Protein AF-A0A7C4NDE6-F1 (afdb_monomer)

Foldseek 3Di:
DVVVLVVLVVVLVVLLVVLLVLLVVLLVLLVVLLPDPPRFDDVVNVVSLVVNLVSLVVSLVSLVVNVVVCVVVVHDDLVVLNVLSVVLSVLSPCLVVCPPPGGSVSSVSSSCNSVVSNVSSVVSVVSVVVVVPPPPD

Mean predicted aligned error: 4.55 Å

Nearest PDB structures (foldseek):
  8jh6-assembly1_B  TM=6.532E-01  e=3.006E-01  synthetic construct
  7t37-assembly1_D  TM=3.078E-01  e=1.786E+00  Rattus norvegicus

Secondary structure (DSSP, 8-state):
-HHHHHHHHHHHHHHHHHHHHHHHHHHHHHHHHHHSTT----HHHHHHHHHHHHHHHHHHHHHHHHHHHHHHTTPPP-HHHHHHHHHHHHHHGGGGGGTTS-HHHHHHHHHHHHHHHHHHHHHHHHHHHHHH-TT--

Radius of gyration: 17.05 Å; Cα contacts (8 Å, |Δi|>4): 133; chains: 1; bounding box: 40×20×54 Å

Structure (mmCIF, N/CA/C/O backbone):
data_AF-A0A7C4NDE6-F1
#
_entry.id   AF-A0A7C4NDE6-F1
#
loop_
_atom_site.group_PDB
_atom_site.id
_atom_site.type_symbol
_atom_site.label_atom_id
_atom_site.label_alt_id
_atom_site.label_comp_id
_atom_site.label_asym_id
_atom_site.label_entity_id
_atom_site.label_seq_id
_atom_site.pdbx_PDB_ins_code
_atom_site.Cartn_x
_atom_site.Cartn_y
_atom_site.Cartn_z
_atom_site.occupancy
_atom_site.B_iso_or_equiv
_atom_site.auth_seq_id
_atom_site.auth_comp_id
_atom_site.auth_asym_id
_atom_site.auth_atom_id
_atom_site.pdbx_PDB_model_num
ATOM 1 N N . MET A 1 1 ? -23.369 -2.961 18.146 1.00 81.06 1 MET A N 1
ATOM 2 C CA . MET A 1 1 ? -22.180 -2.122 17.854 1.00 81.06 1 MET A CA 1
ATOM 3 C C . MET A 1 1 ? -20.878 -2.919 17.936 1.00 81.06 1 MET A C 1
ATOM 5 O O . MET A 1 1 ? -20.098 -2.850 16.999 1.00 81.06 1 MET A O 1
ATOM 9 N N . ALA A 1 2 ? -20.658 -3.719 18.989 1.00 85.31 2 ALA A N 1
ATOM 10 C CA . ALA A 1 2 ? -19.449 -4.544 19.128 1.00 85.31 2 ALA A CA 1
ATOM 11 C C . ALA A 1 2 ? -19.208 -5.509 17.946 1.00 85.31 2 ALA A C 1
ATOM 13 O O . ALA A 1 2 ? -18.108 -5.558 17.410 1.00 85.31 2 ALA A O 1
ATOM 14 N N . GLU A 1 3 ? -20.244 -6.207 17.471 1.00 91.56 3 GLU A N 1
ATOM 15 C CA . GLU A 1 3 ? -20.127 -7.120 16.318 1.00 91.56 3 GLU A CA 1
ATOM 16 C C . GLU A 1 3 ? -19.685 -6.413 15.026 1.00 91.56 3 GLU A C 1
ATOM 18 O O . GLU A 1 3 ? -18.866 -6.939 14.271 1.00 91.56 3 GLU A O 1
ATOM 23 N N . VAL A 1 4 ? -20.177 -5.190 14.797 1.00 91.25 4 VAL A N 1
ATOM 24 C CA . VAL A 1 4 ? -19.802 -4.368 13.636 1.00 91.25 4 VAL A CA 1
ATOM 25 C C . VAL A 1 4 ? -18.327 -3.976 13.717 1.00 91.25 4 VAL A C 1
ATOM 27 O O . VAL A 1 4 ? -17.602 -4.134 12.738 1.00 91.25 4 VAL A O 1
ATOM 30 N N . LEU A 1 5 ? -17.856 -3.529 14.886 1.00 90.81 5 LEU A N 1
ATOM 31 C CA . LEU A 1 5 ? -16.445 -3.191 15.104 1.00 90.81 5 LEU A CA 1
ATOM 32 C C . LEU A 1 5 ? -15.526 -4.409 14.955 1.00 90.81 5 LEU A C 1
ATOM 34 O O . LEU A 1 5 ? -14.462 -4.296 14.346 1.00 90.81 5 LEU A O 1
ATOM 38 N N . ASN A 1 6 ? -15.949 -5.580 15.436 1.00 93.12 6 ASN A N 1
ATOM 39 C CA . ASN A 1 6 ? -15.201 -6.828 15.274 1.00 93.12 6 ASN A CA 1
ATOM 40 C C . ASN A 1 6 ? -15.088 -7.221 13.797 1.00 93.12 6 ASN A C 1
ATOM 42 O O . ASN A 1 6 ? -14.002 -7.556 13.325 1.00 93.12 6 ASN A O 1
ATOM 46 N N . THR A 1 7 ? -16.191 -7.113 13.052 1.00 94.38 7 THR A N 1
ATOM 47 C CA . THR A 1 7 ? -16.218 -7.384 11.609 1.00 94.38 7 THR A CA 1
ATOM 48 C C . THR A 1 7 ? -15.307 -6.417 10.852 1.00 94.38 7 THR A C 1
ATOM 50 O O . THR A 1 7 ? -14.479 -6.851 10.053 1.00 94.38 7 THR A O 1
ATOM 53 N N . LEU A 1 8 ? -15.386 -5.115 11.145 1.00 94.31 8 LEU A N 1
ATOM 54 C CA . LEU A 1 8 ? -14.515 -4.102 10.543 1.00 94.31 8 LEU A CA 1
ATOM 55 C C . LEU A 1 8 ? -13.038 -4.341 10.870 1.00 94.31 8 LEU A C 1
ATOM 57 O O . LEU A 1 8 ? -12.195 -4.237 9.983 1.00 94.31 8 LEU A O 1
ATOM 61 N N . THR A 1 9 ? -12.721 -4.713 12.111 1.00 93.00 9 THR A N 1
ATOM 62 C CA . THR A 1 9 ? -11.348 -5.019 12.543 1.00 93.00 9 THR A CA 1
ATOM 63 C C . THR A 1 9 ? -10.805 -6.238 11.806 1.00 93.00 9 THR A C 1
ATOM 65 O O . THR A 1 9 ? -9.679 -6.214 11.307 1.00 93.00 9 THR A O 1
ATOM 68 N N . PHE A 1 10 ? -11.617 -7.290 11.675 1.00 94.31 10 PHE A N 1
ATOM 69 C CA . PHE A 1 10 ? -11.262 -8.479 10.909 1.00 94.31 10 PHE A CA 1
ATOM 70 C C . PHE A 1 10 ? -10.999 -8.142 9.436 1.00 94.31 10 PHE A C 1
ATOM 72 O O . PHE A 1 10 ? -9.946 -8.498 8.906 1.00 94.31 10 PHE A O 1
ATOM 79 N N . MET A 1 11 ? -11.901 -7.394 8.790 1.00 95.62 11 MET A N 1
ATOM 80 C CA . MET A 1 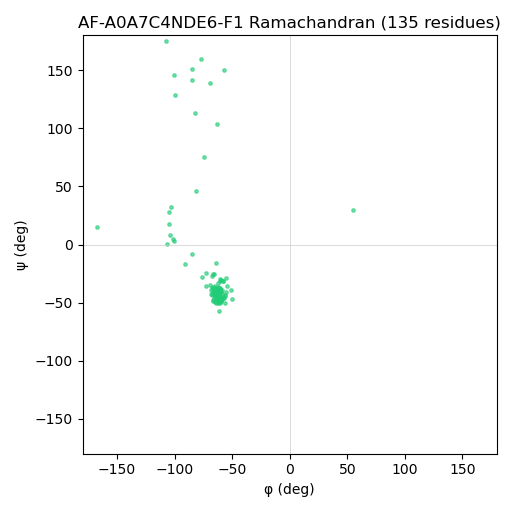11 ? -11.730 -6.971 7.397 1.00 95.62 11 MET A CA 1
ATOM 81 C C . MET A 1 11 ? -10.486 -6.096 7.216 1.00 95.62 11 MET A C 1
ATOM 83 O O . MET A 1 11 ? -9.700 -6.340 6.304 1.00 95.62 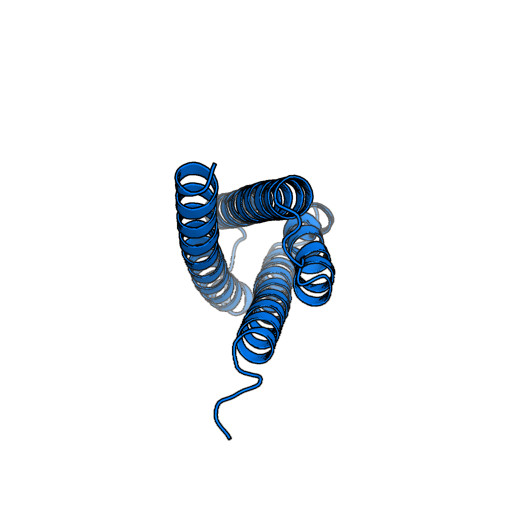11 MET A O 1
ATOM 87 N N . HIS A 1 12 ? -10.257 -5.125 8.101 1.00 94.88 12 HIS A N 1
ATOM 88 C CA . HIS A 1 12 ? -9.072 -4.269 8.069 1.00 94.88 12 HIS A CA 1
ATOM 89 C C . HIS A 1 12 ? -7.772 -5.072 8.242 1.00 94.88 12 HIS A C 1
ATOM 91 O O . HIS A 1 12 ? -6.767 -4.786 7.592 1.00 94.88 12 HIS A O 1
ATOM 97 N N . SER A 1 13 ? -7.779 -6.109 9.084 1.00 94.19 13 SER A N 1
ATOM 98 C CA . SER A 1 13 ? -6.640 -7.021 9.238 1.00 94.19 13 SER A CA 1
ATOM 99 C C . SER A 1 13 ? -6.410 -7.865 7.981 1.00 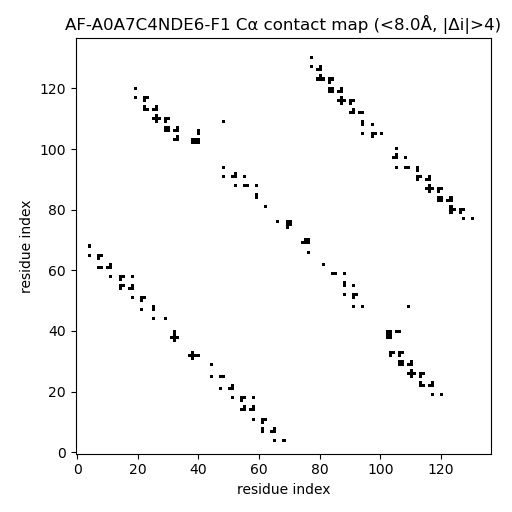94.19 13 SER A C 1
ATOM 101 O O . SER A 1 13 ? -5.275 -7.998 7.525 1.00 94.19 13 SER A O 1
ATOM 103 N N . LEU A 1 14 ? -7.475 -8.394 7.371 1.00 95.88 14 LEU A N 1
ATOM 104 C CA . LEU A 1 14 ? -7.388 -9.187 6.143 1.00 95.88 14 LEU A CA 1
ATOM 105 C C . LEU A 1 14 ? -6.854 -8.358 4.965 1.00 95.88 14 LEU A C 1
ATOM 107 O O . LEU A 1 14 ? -5.920 -8.782 4.283 1.00 95.88 14 LEU A O 1
ATOM 111 N N . ILE A 1 15 ? -7.400 -7.158 4.753 1.00 96.94 15 ILE A N 1
ATOM 112 C CA . ILE A 1 15 ? -6.978 -6.245 3.679 1.00 96.94 15 ILE A CA 1
ATOM 113 C C . ILE A 1 15 ? -5.509 -5.832 3.868 1.00 96.94 15 ILE A C 1
ATOM 115 O O . ILE A 1 15 ? -4.777 -5.714 2.881 1.00 96.94 15 ILE A O 1
ATOM 119 N N . ARG A 1 16 ? -5.025 -5.714 5.114 1.00 95.69 16 ARG A N 1
ATOM 120 C CA . ARG A 1 16 ? -3.610 -5.442 5.407 1.00 95.69 16 ARG A CA 1
ATOM 121 C C . ARG A 1 16 ? -2.718 -6.546 4.861 1.00 95.69 16 ARG A C 1
ATOM 123 O O . ARG A 1 16 ? -1.739 -6.250 4.183 1.00 95.69 16 ARG A O 1
ATOM 130 N N . TRP A 1 17 ? -3.057 -7.805 5.133 1.00 95.94 17 TRP A N 1
ATOM 131 C CA . TRP A 1 17 ? -2.284 -8.946 4.642 1.00 95.94 17 TRP A CA 1
ATOM 132 C C . TRP A 1 17 ? -2.294 -9.020 3.117 1.00 95.94 17 TRP A C 1
ATOM 134 O O . TRP A 1 17 ? 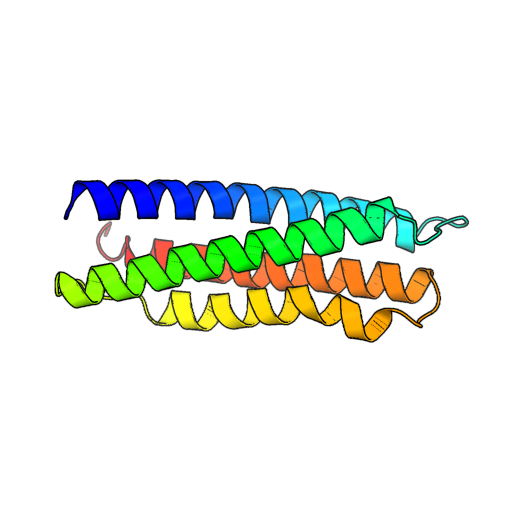-1.236 -9.191 2.519 1.00 95.94 17 TRP A O 1
ATOM 144 N N . ILE A 1 18 ? -3.443 -8.770 2.482 1.00 97.38 18 ILE A N 1
ATOM 145 C CA . ILE A 1 18 ? -3.538 -8.678 1.017 1.00 97.38 18 ILE A CA 1
ATOM 146 C C . ILE A 1 18 ? -2.640 -7.551 0.482 1.00 97.38 18 ILE A C 1
ATOM 148 O O . ILE A 1 18 ? -1.897 -7.759 -0.478 1.00 97.38 18 ILE A O 1
ATOM 152 N N . SER A 1 19 ? -2.659 -6.376 1.118 1.00 97.12 19 SER A N 1
ATOM 153 C CA . SER A 1 19 ? -1.820 -5.228 0.747 1.00 97.12 19 SER A CA 1
ATOM 154 C C . SER A 1 19 ? -0.329 -5.558 0.847 1.00 97.12 19 SER A C 1
ATOM 156 O O . SER A 1 19 ? 0.424 -5.277 -0.085 1.00 97.12 19 SER A O 1
ATOM 158 N N . LEU A 1 20 ? 0.098 -6.196 1.945 1.00 96.25 20 LEU A N 1
ATOM 159 C CA . LEU A 1 20 ? 1.484 -6.629 2.154 1.00 96.25 20 LEU A CA 1
ATOM 160 C C . LEU A 1 20 ? 1.914 -7.649 1.093 1.00 96.25 20 LEU A C 1
ATOM 162 O O . LEU A 1 20 ? 2.989 -7.512 0.510 1.00 96.25 20 LEU A O 1
ATOM 166 N N . SER A 1 21 ? 1.065 -8.636 0.793 1.00 97.44 21 SER A N 1
ATOM 167 C CA . SER A 1 21 ? 1.338 -9.633 -0.245 1.00 97.44 21 SER A CA 1
ATOM 168 C C . SER A 1 21 ? 1.451 -9.000 -1.631 1.00 97.44 21 SER A C 1
ATOM 170 O O . SER A 1 21 ? 2.403 -9.292 -2.354 1.00 97.44 21 SER A O 1
ATOM 172 N N . LEU A 1 22 ? 0.533 -8.100 -2.002 1.00 97.75 22 LEU A N 1
ATOM 173 C CA . LEU A 1 22 ? 0.590 -7.384 -3.280 1.00 97.75 22 LEU A CA 1
ATOM 174 C C . LEU A 1 22 ? 1.847 -6.527 -3.396 1.00 97.75 22 LEU A C 1
ATOM 176 O O . LEU A 1 22 ? 2.486 -6.536 -4.448 1.00 97.75 22 LEU A O 1
ATOM 180 N N . ALA A 1 23 ? 2.227 -5.825 -2.329 1.00 97.62 23 ALA A N 1
ATOM 181 C CA . ALA A 1 23 ? 3.442 -5.028 -2.325 1.00 97.62 23 ALA A CA 1
ATOM 182 C C . ALA A 1 23 ? 4.693 -5.899 -2.476 1.00 97.62 23 ALA A C 1
ATOM 184 O O . ALA A 1 23 ? 5.584 -5.551 -3.245 1.00 97.62 23 ALA A O 1
ATOM 185 N N . LEU A 1 24 ? 4.746 -7.057 -1.809 1.00 98.00 24 LEU A N 1
ATOM 186 C CA . LEU A 1 24 ? 5.863 -7.994 -1.920 1.00 98.00 24 LEU A CA 1
ATOM 187 C C . LEU A 1 24 ? 5.976 -8.583 -3.334 1.00 98.00 24 LEU A C 1
ATOM 189 O O . LEU A 1 24 ? 7.050 -8.541 -3.935 1.00 98.00 24 LEU A O 1
ATOM 193 N N . VAL A 1 25 ? 4.869 -9.081 -3.896 1.00 98.12 25 VAL A N 1
ATOM 194 C CA . VAL A 1 25 ? 4.825 -9.614 -5.271 1.00 98.12 25 VAL A CA 1
ATOM 195 C C . VAL A 1 25 ? 5.177 -8.527 -6.285 1.00 98.12 25 VAL A C 1
ATOM 197 O O . VAL A 1 25 ? 5.979 -8.750 -7.195 1.00 98.12 25 VAL A O 1
ATOM 200 N N . GLY A 1 26 ? 4.609 -7.335 -6.118 1.00 97.75 26 GLY A N 1
ATOM 201 C CA . GLY A 1 26 ? 4.875 -6.181 -6.960 1.00 97.75 26 GLY A CA 1
ATOM 202 C C . GLY A 1 26 ? 6.337 -5.743 -6.905 1.00 97.75 26 GLY A C 1
ATOM 203 O O . GLY A 1 26 ? 6.938 -5.507 -7.955 1.00 97.75 26 GLY A O 1
ATOM 204 N N . ALA A 1 27 ? 6.931 -5.681 -5.711 1.00 97.94 27 ALA A N 1
ATOM 205 C CA . ALA A 1 27 ? 8.338 -5.348 -5.512 1.00 97.94 27 ALA A CA 1
ATOM 206 C C . ALA A 1 27 ? 9.250 -6.385 -6.173 1.00 97.94 27 ALA A C 1
ATOM 208 O O . ALA A 1 27 ? 10.101 -6.011 -6.976 1.00 97.94 27 ALA A O 1
ATOM 209 N N . ALA A 1 28 ? 9.034 -7.678 -5.915 1.00 97.62 28 ALA A N 1
ATOM 210 C CA . ALA A 1 28 ? 9.820 -8.753 -6.518 1.00 97.62 28 ALA A CA 1
ATOM 211 C C . ALA A 1 28 ? 9.766 -8.697 -8.052 1.00 97.62 28 ALA A C 1
ATOM 213 O O . ALA A 1 28 ? 10.798 -8.732 -8.723 1.00 97.62 28 ALA A O 1
ATOM 214 N N . ARG A 1 29 ? 8.569 -8.517 -8.618 1.00 96.00 29 ARG A N 1
ATOM 215 C CA . ARG A 1 29 ? 8.386 -8.370 -10.063 1.00 96.00 29 ARG A CA 1
ATOM 216 C C . ARG A 1 29 ? 9.098 -7.136 -10.618 1.00 96.00 29 ARG A C 1
ATOM 218 O O . ARG A 1 29 ? 9.789 -7.241 -11.631 1.00 96.00 29 ARG A O 1
ATOM 225 N N . SER A 1 30 ? 8.930 -5.984 -9.970 1.00 96.00 30 SER A N 1
ATOM 226 C CA . SER A 1 30 ? 9.521 -4.717 -10.420 1.00 96.00 30 SER A CA 1
ATOM 227 C C . SER A 1 30 ? 11.045 -4.771 -10.349 1.00 96.00 30 SER A C 1
ATOM 229 O O . SER A 1 30 ? 11.723 -4.285 -11.249 1.00 96.00 30 SER A O 1
ATOM 231 N N . PHE A 1 31 ? 11.587 -5.429 -9.321 1.00 96.50 31 PHE A N 1
ATOM 232 C CA . PHE A 1 31 ? 13.011 -5.706 -9.175 1.00 96.50 31 PHE A CA 1
ATOM 233 C C . PHE A 1 31 ? 13.525 -6.571 -10.331 1.00 96.50 31 PHE A C 1
ATOM 235 O O . PHE A 1 31 ? 14.382 -6.125 -11.091 1.00 96.50 31 PHE A O 1
ATOM 242 N N . VAL A 1 32 ? 12.947 -7.757 -10.546 1.00 95.56 32 VAL A N 1
ATOM 243 C CA . VAL A 1 32 ? 13.358 -8.650 -11.645 1.00 95.56 32 VAL A CA 1
ATOM 244 C C . VAL A 1 32 ? 13.265 -7.937 -12.998 1.00 95.56 32 VAL A C 1
ATOM 246 O O . VAL A 1 32 ? 14.196 -8.003 -13.801 1.00 95.56 32 VAL A O 1
ATOM 249 N N . SER A 1 33 ? 12.188 -7.187 -13.245 1.00 93.88 33 SER A N 1
ATOM 250 C CA . SER A 1 33 ? 12.035 -6.454 -14.500 1.00 93.88 33 SER A CA 1
ATOM 251 C C . SER A 1 33 ? 13.031 -5.301 -14.644 1.00 93.88 33 SER A C 1
ATOM 253 O O . SER A 1 33 ? 13.518 -5.098 -15.752 1.00 93.88 33 SER A O 1
ATOM 255 N N . ALA A 1 34 ? 13.346 -4.546 -13.587 1.00 93.25 34 ALA A N 1
ATOM 256 C CA . ALA A 1 34 ? 14.247 -3.388 -13.652 1.00 93.25 34 ALA A CA 1
ATOM 257 C C . ALA A 1 34 ? 15.707 -3.761 -13.956 1.00 93.25 34 ALA A C 1
ATOM 259 O O . ALA A 1 34 ? 16.450 -2.940 -14.510 1.00 93.25 34 ALA A O 1
ATOM 260 N N . PHE A 1 35 ? 16.109 -4.976 -13.576 1.00 92.88 35 PHE A N 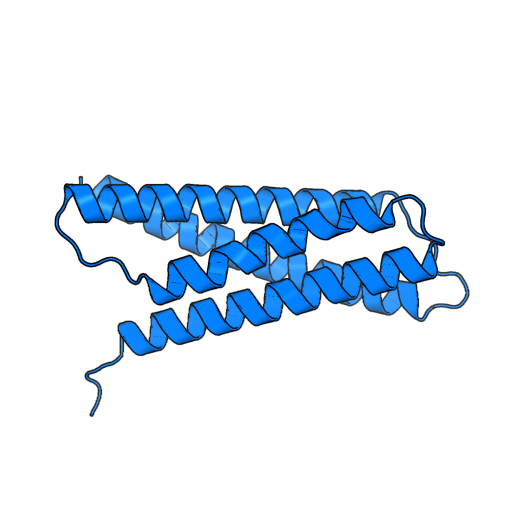1
ATOM 261 C CA . PHE A 1 35 ? 17.473 -5.485 -13.722 1.00 92.88 35 PHE A CA 1
ATOM 262 C C . PHE A 1 35 ? 17.625 -6.530 -14.837 1.00 92.88 35 PHE A C 1
ATOM 264 O O . PHE A 1 35 ? 18.734 -6.995 -15.085 1.00 92.88 35 PHE A O 1
ATOM 271 N N . SER A 1 36 ? 16.550 -6.864 -15.556 1.00 93.06 36 SER A N 1
ATOM 272 C CA . SER A 1 36 ? 16.636 -7.703 -16.757 1.00 93.06 36 SER A CA 1
ATOM 273 C C . SER A 1 36 ? 16.960 -6.876 -18.007 1.00 93.06 36 SER A C 1
ATOM 275 O O . SER A 1 36 ? 16.447 -5.771 -18.190 1.00 93.06 36 SER A O 1
ATOM 277 N N . VAL A 1 37 ? 17.787 -7.429 -18.902 1.00 84.50 37 VAL A N 1
ATOM 278 C CA . VAL A 1 37 ? 18.209 -6.775 -20.161 1.00 84.50 37 VAL A CA 1
ATOM 279 C C . VAL A 1 37 ? 17.015 -6.470 -21.077 1.00 84.50 37 VAL A C 1
ATOM 281 O O . VAL A 1 37 ? 17.011 -5.468 -21.786 1.00 84.50 37 VAL A O 1
ATOM 284 N N . SER A 1 38 ? 15.971 -7.299 -21.027 1.00 83.62 38 SER A N 1
ATOM 285 C CA . SER A 1 38 ? 14.751 -7.179 -21.834 1.00 83.62 38 SER A CA 1
ATOM 286 C C . SER A 1 38 ? 13.542 -6.656 -21.048 1.00 83.62 38 SER A C 1
ATOM 288 O O . SER A 1 38 ? 12.403 -6.864 -21.469 1.00 83.62 38 SER A O 1
ATOM 290 N N . GLY A 1 39 ? 13.756 -6.042 -19.882 1.00 79.31 39 GLY A N 1
ATOM 291 C CA . GLY A 1 39 ? 12.688 -5.616 -18.983 1.00 79.31 39 GLY A CA 1
ATOM 292 C C . GLY A 1 39 ? 11.778 -4.561 -19.604 1.00 79.31 39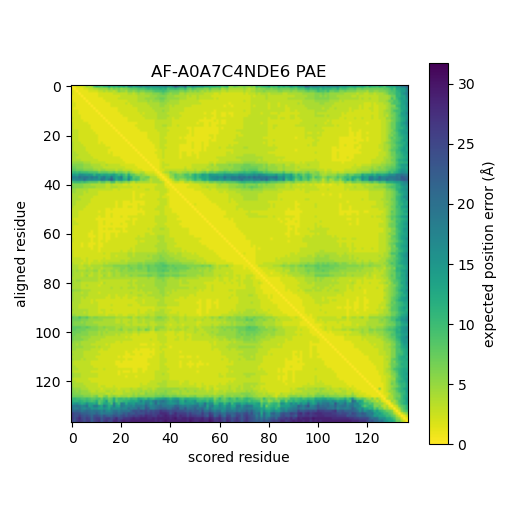 GLY A C 1
ATOM 293 O O . GLY A 1 39 ? 12.138 -3.387 -19.665 1.00 79.31 39 GLY A O 1
ATOM 294 N N . ARG A 1 40 ? 10.582 -4.968 -20.038 1.00 91.75 40 ARG A N 1
ATOM 295 C CA . ARG A 1 40 ? 9.543 -4.063 -20.553 1.00 91.75 40 ARG A CA 1
ATOM 296 C C . ARG A 1 40 ? 8.496 -3.807 -19.487 1.00 91.75 40 ARG A C 1
ATOM 298 O O . ARG A 1 40 ? 8.156 -4.696 -18.709 1.00 91.75 40 ARG A O 1
ATOM 305 N N . TYR A 1 41 ? 7.951 -2.600 -19.480 1.00 92.19 41 TYR A N 1
ATOM 306 C CA . TYR A 1 41 ? 6.828 -2.277 -18.615 1.00 92.19 41 TYR A CA 1
ATOM 307 C C . TYR A 1 41 ? 5.530 -2.756 -19.271 1.00 92.19 41 TYR A C 1
ATOM 309 O O . TYR A 1 41 ? 5.123 -2.262 -20.322 1.00 92.19 41 TYR A O 1
ATOM 317 N N . THR A 1 42 ? 4.879 -3.747 -18.673 1.00 95.25 42 THR A N 1
ATOM 318 C CA . THR A 1 42 ? 3.758 -4.471 -19.283 1.00 95.25 42 THR A CA 1
ATOM 319 C C . THR A 1 42 ? 2.411 -4.115 -18.649 1.00 95.25 42 THR A C 1
ATOM 321 O O . THR A 1 42 ? 2.324 -3.416 -17.639 1.00 95.25 42 THR A O 1
ATOM 324 N N . ARG A 1 43 ? 1.322 -4.649 -19.219 1.00 94.94 43 ARG A N 1
ATOM 325 C CA . ARG A 1 43 ? -0.029 -4.527 -18.643 1.00 94.94 43 ARG A CA 1
ATOM 326 C C . ARG A 1 43 ? -0.145 -5.156 -17.253 1.00 94.94 43 ARG A C 1
ATOM 328 O O . ARG A 1 43 ? -0.933 -4.671 -16.450 1.00 94.94 43 ARG A O 1
ATOM 335 N N . LEU A 1 44 ? 0.643 -6.192 -16.960 1.00 95.44 44 LEU A N 1
ATOM 336 C CA . LEU A 1 44 ? 0.656 -6.817 -15.638 1.00 95.44 44 LEU A CA 1
ATOM 337 C C . LEU A 1 44 ? 1.218 -5.861 -14.575 1.00 95.44 44 LEU A C 1
ATOM 339 O O . LEU A 1 44 ? 0.689 -5.806 -13.471 1.00 95.44 44 LEU A O 1
ATOM 343 N N . ASP A 1 45 ? 2.222 -5.050 -14.921 1.00 95.62 45 ASP A N 1
ATOM 344 C CA . ASP A 1 45 ? 2.800 -4.041 -14.019 1.00 95.62 45 ASP A CA 1
ATOM 345 C C . ASP A 1 45 ? 1.793 -2.926 -13.701 1.00 95.62 45 ASP A C 1
ATOM 347 O O . ASP A 1 45 ? 1.650 -2.523 -12.544 1.00 95.62 45 ASP A O 1
ATOM 351 N N . VAL A 1 46 ? 1.027 -2.496 -14.714 1.00 95.69 46 VAL A N 1
ATOM 352 C CA . VAL A 1 46 ? -0.104 -1.565 -14.544 1.00 95.69 46 VAL A CA 1
ATOM 353 C C . VAL A 1 46 ? -1.175 -2.175 -13.643 1.00 95.69 46 VAL A C 1
ATOM 355 O O . VAL A 1 46 ? -1.630 -1.527 -12.703 1.00 95.69 46 VAL A O 1
ATOM 358 N N . GLY A 1 47 ? -1.574 -3.419 -13.923 1.00 96.88 47 GLY A N 1
ATOM 359 C CA . GLY A 1 47 ? -2.609 -4.126 -13.174 1.00 96.88 47 GLY A CA 1
ATOM 360 C C . GLY A 1 47 ? -2.249 -4.275 -11.699 1.00 96.88 47 GLY A C 1
ATOM 361 O O . GLY A 1 47 ? -3.049 -3.911 -10.844 1.00 96.88 47 GLY A O 1
ATOM 362 N N . LEU A 1 48 ? -1.025 -4.722 -11.402 1.00 96.94 48 LEU A N 1
ATOM 363 C CA . LEU A 1 48 ? -0.530 -4.851 -10.030 1.00 96.94 48 LEU A CA 1
ATOM 364 C C . LEU A 1 48 ? -0.462 -3.502 -9.314 1.00 96.94 48 LEU A C 1
ATOM 366 O O . LEU A 1 48 ? -0.899 -3.407 -8.172 1.00 96.94 48 LEU A O 1
ATOM 370 N N . GLY A 1 49 ? 0.023 -2.452 -9.985 1.00 96.81 49 GLY A N 1
ATOM 371 C CA . GLY A 1 49 ? 0.090 -1.114 -9.394 1.00 96.81 49 GLY A CA 1
ATOM 372 C C . GLY A 1 49 ? -1.293 -0.555 -9.049 1.00 96.81 49 GLY A C 1
ATOM 373 O O . GLY A 1 49 ? -1.491 -0.027 -7.958 1.00 96.81 49 GLY A O 1
ATOM 374 N N . ASN A 1 50 ? -2.265 -0.718 -9.951 1.00 96.88 50 ASN A N 1
ATOM 375 C CA . ASN A 1 50 ? -3.641 -0.274 -9.726 1.00 96.88 50 ASN A CA 1
ATOM 376 C C . ASN A 1 50 ? -4.338 -1.098 -8.637 1.00 96.88 50 ASN A C 1
ATOM 378 O O . ASN A 1 50 ? -5.018 -0.525 -7.790 1.00 96.88 50 ASN A O 1
ATOM 382 N N . ALA A 1 51 ? -4.156 -2.423 -8.646 1.00 97.62 51 ALA A N 1
ATOM 383 C CA . ALA A 1 51 ? -4.703 -3.302 -7.619 1.00 97.62 51 ALA A CA 1
ATOM 384 C C . ALA A 1 51 ? -4.135 -2.950 -6.242 1.00 97.62 51 ALA A C 1
ATOM 386 O O . ALA A 1 51 ? -4.893 -2.794 -5.293 1.00 97.62 51 ALA A O 1
ATOM 387 N N . PHE A 1 52 ? -2.820 -2.748 -6.137 1.00 97.88 52 PHE A N 1
ATOM 388 C CA . PHE A 1 52 ? -2.178 -2.357 -4.887 1.00 97.88 52 PHE A CA 1
ATOM 389 C C . PHE A 1 52 ? -2.710 -1.027 -4.343 1.00 97.88 52 PHE A C 1
ATOM 391 O O . PHE A 1 52 ? -3.100 -0.965 -3.179 1.00 97.88 52 PHE A O 1
ATOM 398 N N . ALA A 1 53 ? -2.783 0.011 -5.183 1.00 97.44 53 ALA A N 1
ATOM 399 C CA . ALA A 1 53 ? -3.333 1.302 -4.777 1.00 97.44 53 ALA A CA 1
ATOM 400 C C . ALA A 1 53 ? -4.800 1.180 -4.329 1.00 97.44 53 ALA A C 1
ATOM 402 O O . ALA A 1 53 ? -5.151 1.672 -3.263 1.00 97.44 53 ALA A O 1
ATOM 403 N N . GLY A 1 54 ? -5.633 0.451 -5.080 1.00 97.81 54 GLY A N 1
ATOM 404 C CA . GLY A 1 54 ? -7.037 0.239 -4.722 1.00 97.81 54 GLY A CA 1
ATOM 405 C C . GLY A 1 54 ? -7.226 -0.543 -3.418 1.00 97.81 54 GLY A C 1
ATOM 406 O O . GLY A 1 54 ? -8.082 -0.194 -2.611 1.00 97.81 54 GLY A O 1
ATOM 407 N N . VAL A 1 55 ? -6.411 -1.572 -3.165 1.00 98.12 55 VAL A N 1
ATOM 408 C CA . VAL A 1 55 ? -6.456 -2.318 -1.895 1.00 98.12 55 VAL A CA 1
ATOM 409 C C . VAL A 1 55 ? -5.986 -1.438 -0.731 1.00 98.12 55 VAL A C 1
ATOM 411 O O . VAL A 1 55 ? -6.596 -1.485 0.335 1.00 98.12 55 VAL A O 1
ATOM 414 N N . LEU A 1 56 ? -4.976 -0.581 -0.922 1.00 97.06 56 LEU A N 1
ATOM 415 C CA . LEU A 1 56 ? -4.586 0.405 0.092 1.00 97.06 56 LEU A CA 1
ATOM 416 C C . LEU A 1 56 ? -5.672 1.459 0.350 1.00 97.06 56 LEU A C 1
ATOM 418 O O . LEU A 1 56 ? -5.863 1.850 1.500 1.00 97.06 56 LEU A O 1
ATOM 422 N N . ASP A 1 57 ? -6.420 1.876 -0.672 1.00 97.94 57 ASP A N 1
ATOM 423 C CA . ASP A 1 57 ? -7.572 2.767 -0.495 1.00 97.94 57 ASP A CA 1
ATOM 424 C C . ASP A 1 57 ? -8.671 2.075 0.341 1.00 97.94 57 ASP A C 1
ATOM 426 O O . ASP A 1 57 ? -9.227 2.680 1.260 1.00 97.94 57 ASP A O 1
ATOM 430 N N . LEU A 1 58 ? -8.935 0.781 0.102 1.00 97.62 58 LEU A N 1
ATOM 431 C CA . LEU A 1 58 ? -9.845 -0.021 0.933 1.00 97.62 58 LEU A CA 1
ATOM 432 C C . LEU A 1 58 ? -9.331 -0.180 2.371 1.00 97.62 58 LEU A C 1
ATOM 434 O O . LEU A 1 58 ? -10.120 -0.093 3.314 1.00 97.62 58 LEU A O 1
ATOM 438 N N . GLN A 1 59 ? -8.019 -0.366 2.558 1.00 96.44 59 GLN A N 1
ATOM 439 C CA . GLN A 1 59 ? -7.386 -0.418 3.879 1.00 96.44 59 GLN A CA 1
ATOM 440 C C . GLN A 1 59 ? -7.620 0.888 4.640 1.00 96.44 59 GLN A C 1
ATOM 442 O O . GLN A 1 59 ? -8.012 0.867 5.809 1.00 96.44 59 GLN A O 1
ATOM 447 N N . ALA A 1 60 ? -7.394 2.021 3.972 1.00 96.62 60 ALA A N 1
ATOM 448 C CA . ALA A 1 60 ? -7.572 3.350 4.536 1.00 96.62 60 ALA A CA 1
ATOM 449 C C . ALA A 1 60 ? -9.036 3.622 4.889 1.00 96.62 60 ALA A C 1
ATOM 451 O O . ALA A 1 60 ? -9.316 4.108 5.982 1.00 96.62 60 ALA A O 1
ATOM 452 N N . LEU A 1 61 ? -9.971 3.242 4.013 1.00 97.12 61 LEU A N 1
ATOM 453 C CA . LEU A 1 61 ? -11.404 3.356 4.273 1.00 97.12 61 LEU A CA 1
ATOM 454 C C . LEU A 1 61 ? -11.819 2.524 5.491 1.00 97.12 61 LEU A C 1
ATOM 456 O O . LEU A 1 61 ? -12.479 3.042 6.388 1.00 97.12 61 LEU A O 1
ATOM 460 N N . ALA A 1 62 ? -11.396 1.260 5.567 1.00 96.06 62 ALA A N 1
ATOM 461 C CA . ALA A 1 62 ? -11.668 0.413 6.726 1.00 96.06 62 ALA A CA 1
ATOM 462 C C . ALA A 1 62 ? -11.066 1.003 8.015 1.00 96.06 62 ALA A C 1
ATOM 464 O O . ALA A 1 62 ? -11.720 1.001 9.056 1.00 96.06 62 ALA A O 1
ATOM 465 N N . GLY A 1 63 ? -9.856 1.569 7.941 1.00 94.81 63 GLY A N 1
ATOM 466 C CA . GLY A 1 63 ? -9.216 2.257 9.065 1.00 94.81 63 GLY A CA 1
ATOM 467 C C . GLY A 1 63 ? -9.984 3.503 9.510 1.00 94.81 63 GLY A C 1
ATOM 468 O O . GLY A 1 63 ? -10.192 3.706 10.702 1.00 94.81 63 GLY A O 1
ATOM 469 N N . LEU A 1 64 ? -10.479 4.305 8.566 1.00 96.31 64 LEU A N 1
ATOM 470 C CA . LEU A 1 64 ? -11.312 5.471 8.853 1.00 96.31 64 LEU A CA 1
ATOM 471 C C . LEU A 1 64 ? -12.626 5.072 9.536 1.00 96.31 64 LEU A C 1
ATOM 473 O O . LEU A 1 64 ? -13.021 5.697 10.518 1.00 96.31 64 LEU A O 1
ATOM 477 N N . LEU A 1 65 ? -13.282 4.011 9.059 1.00 96.38 65 LEU A N 1
ATOM 478 C CA . LEU A 1 65 ? -14.495 3.485 9.688 1.00 96.38 65 LEU A CA 1
ATOM 479 C C . LEU A 1 65 ? -14.231 2.999 11.121 1.00 96.38 65 LEU A C 1
ATOM 481 O O . LEU A 1 65 ? -15.062 3.231 11.997 1.00 96.38 65 LEU A O 1
A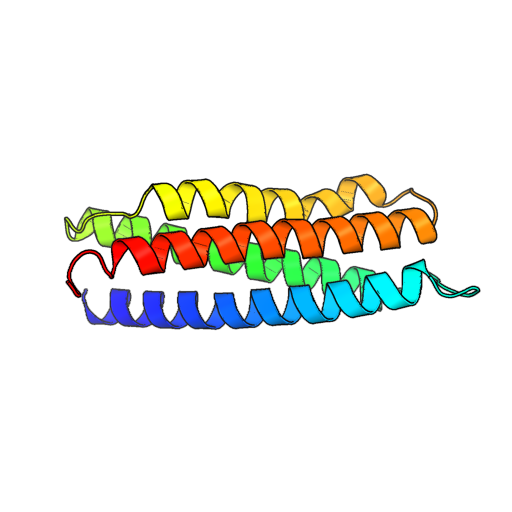TOM 485 N N . LEU A 1 66 ? -13.069 2.392 11.385 1.00 94.75 66 LEU A N 1
ATOM 486 C CA . LEU A 1 66 ? -12.652 2.022 12.742 1.00 94.75 66 LEU A CA 1
ATOM 487 C C . LEU A 1 66 ? -12.424 3.248 13.635 1.00 94.75 66 LEU A C 1
ATOM 489 O O . LEU A 1 66 ? -12.871 3.242 14.777 1.00 94.75 66 LEU A O 1
ATOM 493 N N . VAL A 1 67 ? -11.799 4.314 13.125 1.00 95.00 67 VAL A N 1
ATOM 494 C CA . VAL A 1 67 ? -11.622 5.579 13.866 1.00 95.00 67 VAL A CA 1
ATOM 495 C C . VAL A 1 67 ? -12.973 6.199 14.229 1.00 95.00 67 VAL A C 1
ATOM 497 O O . VAL A 1 67 ? -13.181 6.588 15.378 1.00 95.00 67 VAL A O 1
ATOM 500 N N . ILE A 1 68 ? -13.912 6.253 13.279 1.00 95.62 68 ILE A N 1
ATOM 501 C CA . ILE A 1 68 ? -15.276 6.747 13.524 1.00 95.62 68 ILE A CA 1
ATOM 502 C C . ILE A 1 68 ? -15.972 5.872 14.573 1.00 95.62 68 ILE A C 1
ATOM 504 O O . ILE A 1 68 ? -16.564 6.386 15.519 1.00 95.62 68 ILE A O 1
ATOM 508 N N . GLY A 1 69 ? -15.872 4.551 14.440 1.00 94.25 69 GLY A N 1
ATOM 509 C CA . GLY A 1 69 ? -16.454 3.602 15.382 1.00 94.25 69 GLY A CA 1
ATOM 510 C C . GLY A 1 69 ? -15.884 3.724 16.800 1.00 94.25 69 GLY A C 1
ATOM 511 O O . GLY A 1 69 ? -16.643 3.699 17.771 1.00 94.25 69 GLY A O 1
ATOM 512 N N . ALA A 1 70 ? -14.572 3.926 16.929 1.00 91.81 70 ALA A N 1
ATOM 513 C CA . ALA A 1 70 ? -13.911 4.187 18.204 1.00 91.81 70 ALA A CA 1
ATOM 514 C C . ALA A 1 70 ? -14.410 5.498 18.830 1.00 91.81 70 ALA A C 1
ATOM 516 O O . ALA A 1 70 ? -14.768 5.513 20.005 1.00 91.81 70 ALA A O 1
ATOM 517 N N . ALA A 1 71 ? -14.548 6.568 18.040 1.00 92.88 71 ALA A N 1
ATOM 518 C CA . ALA A 1 71 ? -15.092 7.840 18.515 1.00 92.88 71 ALA A CA 1
ATOM 519 C C . ALA A 1 71 ? -16.541 7.707 19.023 1.00 92.88 71 ALA A C 1
ATOM 521 O O . ALA A 1 71 ? -16.865 8.203 20.101 1.00 92.88 71 ALA A O 1
ATOM 522 N N . LEU A 1 72 ? -17.400 6.982 18.295 1.00 94.38 72 LEU A N 1
ATOM 523 C CA . LEU A 1 72 ? -18.793 6.727 18.691 1.00 94.38 72 LEU A CA 1
ATOM 524 C C . LEU A 1 72 ? -18.919 5.866 19.956 1.00 94.38 72 LEU A C 1
ATOM 526 O O . LEU A 1 72 ? -19.928 5.942 20.652 1.00 94.38 72 LEU A O 1
ATOM 530 N N . THR A 1 73 ? -17.913 5.042 20.249 1.00 93.06 73 THR A N 1
ATOM 531 C CA . THR A 1 73 ? -17.876 4.158 21.427 1.00 93.06 73 THR A CA 1
ATOM 532 C C . THR A 1 73 ? -16.956 4.665 22.537 1.00 93.06 73 THR A C 1
ATOM 534 O O . THR A 1 73 ? -16.745 3.955 23.516 1.00 93.06 73 THR A O 1
ATOM 537 N N . GLN A 1 74 ? -16.437 5.893 22.406 1.00 92.00 74 GLN A N 1
ATOM 538 C CA . GLN A 1 74 ? -15.504 6.527 23.346 1.00 92.00 74 GLN A CA 1
ATOM 539 C C . GLN A 1 74 ? -14.232 5.698 23.618 1.00 92.00 74 GLN A C 1
ATOM 541 O O . GLN A 1 74 ? -13.638 5.778 24.692 1.00 92.00 74 GLN A O 1
ATOM 546 N N . GLN A 1 75 ? -13.797 4.902 22.640 1.00 89.62 75 GLN A N 1
ATOM 547 C CA . GLN A 1 75 ? -12.539 4.161 22.686 1.00 89.62 75 GLN A CA 1
ATOM 548 C C . GLN A 1 75 ? -11.373 5.039 22.218 1.00 89.62 75 GLN A C 1
ATOM 550 O O . GLN A 1 75 ? -11.536 5.937 21.387 1.00 89.62 75 GLN A O 1
ATOM 555 N N . SER A 1 76 ? -10.173 4.774 22.737 1.00 88.94 76 SER A N 1
ATOM 556 C CA . SER A 1 76 ? -8.968 5.484 22.314 1.00 88.94 76 SER A CA 1
ATOM 557 C C . SER A 1 76 ? -8.575 5.104 20.884 1.00 88.94 76 SER A C 1
ATOM 559 O O . SER A 1 76 ? -8.626 3.943 20.480 1.00 88.94 76 SER A O 1
ATOM 561 N N . VAL A 1 77 ? -8.157 6.104 20.107 1.00 88.62 77 VAL A N 1
ATOM 562 C CA . VAL A 1 77 ? -7.646 5.911 18.746 1.00 88.62 77 VAL A CA 1
ATOM 563 C C . VAL A 1 77 ? -6.118 5.946 18.783 1.00 88.62 77 VAL A C 1
ATOM 565 O O . VAL A 1 77 ? -5.551 6.916 19.296 1.00 88.62 77 VAL A O 1
ATOM 568 N N . PRO A 1 78 ? -5.420 4.951 18.206 1.00 88.56 78 PRO A N 1
ATOM 569 C CA . PRO A 1 78 ? -3.970 4.986 18.068 1.00 88.56 78 PRO A CA 1
ATOM 570 C C . PRO A 1 78 ? -3.570 5.962 16.949 1.00 88.56 78 PRO A C 1
ATOM 572 O O . PRO A 1 78 ? -3.191 5.561 15.850 1.00 88.56 78 PRO A O 1
ATOM 575 N N . TRP A 1 79 ? -3.650 7.268 17.219 1.00 90.38 79 TRP A N 1
ATOM 576 C CA . TRP A 1 79 ? -3.335 8.330 16.254 1.00 90.38 79 TRP A CA 1
ATOM 577 C C . TRP A 1 79 ? -1.977 8.180 15.553 1.00 90.38 79 TRP A C 1
ATOM 579 O O . TRP A 1 79 ? -1.939 8.408 14.342 1.00 90.38 79 TRP A O 1
ATOM 589 N N . PRO A 1 80 ? -0.887 7.742 16.222 1.00 90.75 80 PRO A N 1
ATOM 590 C CA . PRO A 1 80 ? 0.381 7.495 15.539 1.00 90.75 80 PRO A CA 1
ATOM 591 C C . PRO A 1 80 ? 0.252 6.509 14.371 1.00 90.75 80 PRO A C 1
ATOM 593 O O . PRO A 1 80 ? 0.795 6.760 13.298 1.00 90.75 80 PRO A O 1
ATOM 596 N N . HIS A 1 81 ? -0.529 5.436 14.535 1.00 89.25 81 HIS A N 1
ATOM 597 C CA . HIS A 1 81 ? -0.772 4.469 13.466 1.00 89.25 81 HIS A CA 1
ATOM 598 C C . HIS A 1 81 ? -1.470 5.122 12.267 1.00 89.25 81 HIS A C 1
ATOM 600 O O . HIS A 1 81 ? -1.018 4.978 11.134 1.00 89.25 81 HIS A O 1
ATOM 606 N N . VAL A 1 82 ? -2.530 5.897 12.514 1.00 92.00 82 VAL A N 1
ATOM 607 C CA . VAL A 1 82 ? -3.277 6.599 11.457 1.00 92.00 82 VAL A CA 1
ATOM 608 C C . VAL A 1 82 ? -2.360 7.553 10.685 1.00 92.00 82 VAL A C 1
ATOM 610 O O . VAL A 1 82 ? -2.332 7.530 9.455 1.00 92.00 82 VAL A O 1
ATOM 613 N N . ILE A 1 83 ? -1.566 8.350 11.405 1.00 93.75 83 ILE A N 1
ATOM 614 C CA . ILE A 1 83 ? -0.651 9.339 10.823 1.00 93.75 83 ILE A CA 1
ATOM 615 C C . ILE A 1 83 ? 0.415 8.669 9.948 1.00 93.75 83 ILE A C 1
ATOM 617 O O . ILE A 1 83 ? 0.739 9.203 8.892 1.00 93.75 83 ILE A O 1
ATOM 621 N N . ILE A 1 84 ? 0.934 7.502 10.341 1.00 92.19 84 ILE A N 1
ATOM 622 C CA . ILE A 1 84 ? 1.943 6.755 9.570 1.00 92.19 84 ILE A CA 1
ATOM 623 C C . ILE A 1 84 ? 1.341 6.099 8.318 1.00 92.19 84 ILE A C 1
ATOM 625 O O . ILE A 1 84 ? 1.991 6.042 7.271 1.00 92.19 84 ILE A O 1
ATOM 629 N N . MET A 1 85 ? 0.098 5.621 8.396 1.00 93.69 85 MET A N 1
ATOM 630 C CA . MET A 1 85 ? -0.540 4.900 7.292 1.00 93.69 85 MET A CA 1
ATOM 631 C C . MET A 1 85 ? -1.009 5.821 6.157 1.00 93.69 85 MET A C 1
ATOM 633 O O . MET A 1 85 ? -1.016 5.398 5.001 1.00 93.69 85 MET A O 1
ATOM 637 N N . LEU A 1 86 ? -1.343 7.087 6.435 1.00 94.44 86 LEU A N 1
ATOM 638 C CA . LEU A 1 86 ? -1.749 8.052 5.401 1.00 94.44 86 LEU A CA 1
ATOM 639 C C . LEU A 1 86 ? -0.661 8.285 4.327 1.00 94.44 86 LEU A C 1
ATOM 641 O O . LEU A 1 86 ? -0.969 8.175 3.135 1.00 94.44 86 LEU A O 1
ATOM 645 N N . PRO A 1 87 ? 0.618 8.527 4.684 1.00 96.44 87 PRO A N 1
ATOM 646 C CA . PRO A 1 87 ? 1.717 8.537 3.726 1.00 96.44 87 PRO A CA 1
ATOM 647 C C . PRO A 1 87 ? 1.832 7.254 2.898 1.00 96.44 87 PRO A C 1
ATOM 649 O O . PRO A 1 87 ? 2.150 7.340 1.714 1.00 96.44 87 PRO A O 1
ATOM 652 N N . ALA A 1 88 ? 1.550 6.075 3.467 1.00 95.06 88 ALA A N 1
ATOM 653 C CA . ALA A 1 88 ? 1.655 4.809 2.735 1.00 95.06 88 ALA A CA 1
ATOM 654 C C . ALA A 1 88 ? 0.680 4.757 1.548 1.00 95.06 88 ALA A C 1
ATOM 656 O O . ALA A 1 88 ? 1.057 4.315 0.458 1.00 95.06 88 ALA A O 1
ATOM 657 N N . VAL A 1 89 ? -0.538 5.274 1.749 1.00 95.88 89 VAL A N 1
ATOM 658 C CA . VAL A 1 89 ? -1.563 5.433 0.706 1.00 95.88 89 VAL A CA 1
ATOM 659 C C . VAL A 1 89 ? -1.111 6.461 -0.329 1.00 95.88 89 VAL A C 1
ATOM 661 O O . VAL A 1 89 ? -1.135 6.188 -1.527 1.00 95.88 89 VAL A O 1
ATOM 664 N N . ALA A 1 90 ? -0.628 7.626 0.111 1.00 96.31 90 ALA A N 1
ATOM 665 C CA . ALA A 1 90 ? -0.160 8.673 -0.797 1.00 96.31 90 ALA A CA 1
ATOM 666 C C . ALA A 1 90 ? 0.984 8.185 -1.707 1.00 96.31 90 ALA A C 1
ATOM 668 O O . ALA A 1 90 ? 0.971 8.440 -2.914 1.00 96.31 90 ALA A O 1
ATOM 669 N N . VAL A 1 91 ? 1.941 7.436 -1.148 1.00 97.31 91 VAL A N 1
ATOM 670 C CA . VAL A 1 91 ? 3.066 6.843 -1.887 1.00 97.31 91 VAL A CA 1
ATOM 671 C C . VAL A 1 91 ? 2.575 5.882 -2.972 1.00 97.31 91 VAL A C 1
ATOM 673 O O . VAL A 1 91 ? 3.079 5.940 -4.096 1.00 97.31 91 VAL A O 1
ATOM 676 N N . ALA A 1 92 ? 1.549 5.070 -2.700 1.00 95.88 92 ALA A N 1
ATOM 677 C CA . ALA A 1 92 ? 0.994 4.122 -3.669 1.00 95.88 92 ALA A CA 1
ATOM 678 C C . ALA A 1 92 ? 0.466 4.798 -4.950 1.00 95.88 92 ALA A C 1
ATOM 680 O O . ALA A 1 92 ? 0.571 4.242 -6.047 1.00 95.88 92 ALA A O 1
ATOM 681 N N . HIS A 1 93 ? -0.025 6.037 -4.847 1.00 96.38 93 HIS A N 1
ATOM 682 C CA . HIS A 1 93 ? -0.547 6.803 -5.986 1.00 96.38 93 HIS A CA 1
ATOM 683 C C . HIS A 1 93 ? 0.528 7.556 -6.785 1.00 96.38 93 HIS A C 1
ATOM 685 O O . HIS A 1 93 ? 0.249 8.050 -7.886 1.00 96.38 93 HIS A O 1
ATOM 691 N N . LEU A 1 94 ? 1.780 7.597 -6.311 1.00 95.62 94 LEU A N 1
ATOM 692 C CA . LEU A 1 94 ? 2.874 8.286 -7.008 1.00 95.62 94 LEU A CA 1
ATOM 693 C C . LEU A 1 94 ? 3.208 7.667 -8.369 1.00 95.62 94 LEU A C 1
ATOM 695 O O . LEU A 1 94 ? 3.822 8.336 -9.202 1.00 95.62 94 LEU A O 1
ATOM 699 N N . ASN A 1 95 ? 2.753 6.441 -8.654 1.00 89.75 95 ASN A N 1
ATOM 700 C CA . ASN A 1 95 ? 3.007 5.769 -9.931 1.00 89.75 95 ASN A CA 1
ATOM 701 C C . ASN A 1 95 ? 2.492 6.594 -11.128 1.00 89.75 95 ASN A C 1
ATOM 703 O O . ASN A 1 95 ? 3.108 6.628 -12.195 1.00 89.75 95 ASN A O 1
ATOM 707 N N . ARG A 1 96 ? 1.411 7.367 -10.933 1.00 89.94 96 ARG A N 1
ATOM 708 C CA . ARG A 1 96 ? 0.840 8.258 -11.959 1.00 89.94 96 ARG A CA 1
ATOM 709 C C . ARG A 1 96 ? 1.843 9.296 -12.469 1.00 89.94 96 ARG A C 1
ATOM 711 O O . ARG A 1 96 ? 1.797 9.654 -13.645 1.00 89.94 96 ARG A O 1
ATOM 718 N N . ARG A 1 97 ? 2.783 9.735 -11.624 1.00 94.25 97 ARG A N 1
ATOM 719 C CA . ARG A 1 97 ? 3.831 10.706 -11.982 1.00 94.25 97 ARG A CA 1
ATOM 720 C C . ARG A 1 97 ? 4.828 10.146 -12.998 1.00 94.25 97 ARG A C 1
ATOM 722 O O . ARG A 1 97 ? 5.430 10.910 -13.746 1.00 94.25 97 ARG A O 1
ATOM 729 N N . PHE A 1 98 ? 4.986 8.827 -13.054 1.00 93.69 98 PHE A N 1
ATOM 730 C CA . PHE A 1 98 ? 5.982 8.162 -13.892 1.00 93.69 98 PHE A CA 1
ATOM 731 C C . PHE A 1 98 ? 5.394 7.567 -15.175 1.00 93.69 98 PHE A C 1
ATOM 733 O O . PHE A 1 98 ? 6.127 6.955 -15.943 1.00 93.69 98 PHE A O 1
ATOM 740 N N . ARG A 1 99 ? 4.103 7.781 -15.473 1.00 90.75 99 ARG A N 1
ATOM 741 C CA . ARG A 1 99 ? 3.410 7.159 -16.622 1.00 90.75 99 ARG A CA 1
ATOM 742 C C . ARG A 1 99 ? 4.067 7.397 -17.990 1.00 90.75 99 ARG A C 1
ATOM 744 O O . ARG A 1 99 ? 3.963 6.537 -18.854 1.00 90.75 99 ARG A O 1
ATOM 751 N N . ASN A 1 100 ? 4.758 8.528 -18.153 1.00 93.81 100 ASN A N 1
ATOM 752 C CA . ASN A 1 100 ? 5.432 8.925 -19.397 1.00 93.81 100 ASN A CA 1
ATOM 753 C C . ASN A 1 100 ? 6.950 8.666 -19.373 1.00 93.81 100 ASN A C 1
ATOM 755 O O . ASN A 1 100 ? 7.659 9.064 -20.293 1.00 93.81 100 ASN A O 1
ATOM 759 N N . ALA A 1 101 ? 7.479 8.076 -18.300 1.00 94.94 101 ALA A N 1
ATOM 760 C CA . ALA A 1 101 ? 8.902 7.788 -18.189 1.00 94.94 101 ALA A CA 1
ATOM 761 C C . ALA A 1 101 ? 9.287 6.545 -19.019 1.00 94.94 101 ALA A C 1
ATOM 763 O O . ALA A 1 101 ? 8.433 5.699 -19.283 1.00 94.94 101 ALA A O 1
ATOM 764 N N . PRO A 1 102 ? 10.573 6.379 -19.378 1.00 94.69 102 PRO A N 1
ATOM 765 C CA . PRO A 1 102 ? 11.060 5.138 -19.978 1.00 94.69 102 PRO A CA 1
ATOM 766 C C . PRO A 1 102 ? 10.789 3.923 -19.079 1.00 94.69 102 PRO A C 1
ATOM 768 O O . PRO A 1 102 ? 10.825 4.043 -17.851 1.00 94.69 102 PRO A O 1
ATOM 771 N N . ASP A 1 103 ? 10.595 2.746 -19.676 1.00 94.19 103 ASP A N 1
ATOM 772 C CA . ASP A 1 103 ? 10.194 1.512 -18.978 1.00 94.19 103 ASP A CA 1
ATOM 773 C C . ASP A 1 103 ? 11.047 1.194 -17.747 1.00 94.19 103 ASP A C 1
ATOM 775 O O . ASP A 1 103 ? 10.512 0.970 -16.661 1.00 94.19 103 ASP A O 1
ATOM 779 N N . ARG A 1 104 ? 12.377 1.269 -17.868 1.00 93.19 104 ARG A N 1
ATOM 780 C CA . ARG A 1 104 ? 13.285 1.023 -16.738 1.00 93.19 104 ARG A CA 1
ATOM 781 C C . ARG A 1 104 ? 13.043 1.987 -15.575 1.00 93.19 104 ARG A C 1
ATOM 783 O O . ARG A 1 104 ? 13.040 1.577 -14.418 1.00 93.19 104 ARG A O 1
ATOM 790 N N . ARG A 1 105 ? 12.799 3.268 -15.868 1.00 94.75 105 ARG A N 1
ATOM 791 C CA . ARG A 1 105 ? 12.509 4.282 -14.844 1.00 94.75 105 ARG A CA 1
ATOM 792 C C . ARG A 1 105 ? 11.145 4.045 -14.197 1.00 94.75 105 ARG A C 1
ATOM 794 O O . ARG A 1 105 ? 11.014 4.274 -13.000 1.00 94.75 105 ARG A O 1
ATOM 801 N N . ARG A 1 106 ? 10.157 3.555 -14.952 1.00 95.88 106 ARG A N 1
ATOM 802 C CA . ARG A 1 106 ? 8.848 3.146 -14.417 1.00 95.88 106 ARG A CA 1
ATOM 803 C C . ARG A 1 106 ? 8.974 1.958 -13.471 1.00 95.88 106 ARG A C 1
ATOM 805 O O . ARG A 1 106 ? 8.418 2.016 -12.383 1.00 95.88 106 ARG A O 1
ATOM 812 N N . GLN A 1 107 ? 9.755 0.943 -13.842 1.00 95.50 107 GLN A N 1
ATOM 813 C CA . GLN A 1 107 ? 10.008 -0.223 -12.988 1.00 95.50 107 GLN A CA 1
ATOM 814 C C . GLN A 1 107 ? 10.719 0.163 -11.684 1.00 95.50 107 GLN A C 1
ATOM 816 O O . GLN A 1 107 ? 10.287 -0.233 -10.607 1.00 95.50 107 GLN A O 1
ATOM 821 N N . LEU A 1 108 ? 11.759 1.002 -11.752 1.00 96.06 108 LEU A N 1
ATOM 822 C CA . LEU A 1 108 ? 12.453 1.492 -10.554 1.00 96.06 108 LEU A CA 1
ATOM 823 C C . LEU A 1 108 ? 11.554 2.360 -9.666 1.00 96.06 108 LEU A C 1
ATOM 825 O O . LEU A 1 108 ? 11.591 2.231 -8.444 1.00 96.06 108 LEU A O 1
ATOM 829 N N . ALA A 1 109 ? 10.731 3.225 -10.262 1.00 96.81 109 ALA A N 1
ATOM 830 C CA . ALA A 1 109 ? 9.768 4.021 -9.510 1.00 96.81 109 ALA A CA 1
ATOM 831 C C . ALA A 1 109 ? 8.722 3.134 -8.824 1.00 96.81 109 ALA A C 1
ATOM 833 O O . ALA A 1 109 ? 8.439 3.326 -7.646 1.00 96.81 109 ALA A O 1
ATOM 834 N N . GLN A 1 110 ? 8.187 2.139 -9.532 1.00 96.62 110 GLN A N 1
ATOM 835 C CA . GLN A 1 110 ? 7.205 1.210 -8.986 1.00 96.62 110 GLN A CA 1
ATOM 836 C C . GLN A 1 110 ? 7.801 0.327 -7.880 1.00 96.62 110 GLN A C 1
ATOM 838 O O . GLN A 1 110 ? 7.169 0.154 -6.841 1.00 96.62 110 GLN A O 1
ATOM 843 N N . LEU A 1 111 ? 9.043 -0.140 -8.041 1.00 97.56 111 LEU A N 1
ATOM 844 C CA . LEU A 1 111 ? 9.800 -0.801 -6.978 1.00 97.56 111 LEU A CA 1
ATOM 845 C C . LEU A 1 111 ? 9.920 0.098 -5.741 1.00 97.56 111 LEU A C 1
ATOM 847 O O . LEU A 1 111 ? 9.597 -0.334 -4.638 1.00 97.56 111 LEU A O 1
ATOM 851 N N . GLY A 1 112 ? 10.342 1.352 -5.923 1.00 97.88 112 GLY A N 1
ATOM 852 C CA . GLY A 1 112 ? 10.467 2.320 -4.833 1.00 97.88 112 GLY A CA 1
ATOM 853 C C . GLY A 1 112 ? 9.141 2.600 -4.125 1.00 97.88 112 GLY A C 1
ATOM 854 O O . GLY A 1 112 ? 9.118 2.713 -2.905 1.00 97.88 112 GLY A O 1
ATOM 855 N N . ILE A 1 113 ? 8.032 2.646 -4.867 1.00 97.75 113 ILE A N 1
ATOM 856 C CA . ILE A 1 113 ? 6.683 2.791 -4.309 1.00 97.75 113 ILE A CA 1
ATOM 857 C C . ILE A 1 113 ? 6.320 1.581 -3.449 1.00 97.75 113 ILE A C 1
ATOM 859 O O . ILE A 1 113 ? 5.924 1.763 -2.302 1.00 97.75 113 ILE A O 1
ATOM 863 N N . TYR A 1 114 ? 6.495 0.356 -3.955 1.00 98.06 114 TYR A N 1
ATOM 864 C CA . TYR A 1 114 ? 6.189 -0.844 -3.175 1.00 98.06 114 TYR A CA 1
ATOM 865 C C . TYR A 1 114 ? 7.044 -0.943 -1.912 1.00 98.06 114 TYR A C 1
ATOM 867 O O . TYR A 1 114 ? 6.505 -1.193 -0.838 1.00 98.06 114 TYR A O 1
ATOM 875 N N . LEU A 1 115 ? 8.356 -0.709 -2.017 1.00 97.94 115 LEU A N 1
ATOM 876 C CA . LEU A 1 115 ? 9.263 -0.748 -0.868 1.00 97.94 115 LEU A CA 1
ATOM 877 C C . LEU A 1 115 ? 8.971 0.374 0.135 1.00 97.94 115 LEU A C 1
ATOM 879 O O . LEU A 1 115 ? 8.963 0.130 1.339 1.00 97.94 115 LEU A O 1
ATOM 883 N N . GLY A 1 116 ? 8.691 1.586 -0.347 1.00 97.50 116 GLY A N 1
ATOM 884 C CA . GLY A 1 116 ? 8.330 2.725 0.494 1.00 97.50 116 GLY A CA 1
ATOM 885 C C . GLY A 1 116 ? 7.024 2.491 1.250 1.00 97.50 116 GLY A C 1
ATOM 886 O O . GLY A 1 116 ? 6.974 2.680 2.465 1.00 97.50 116 GLY A O 1
ATOM 887 N N . SER A 1 117 ? 5.983 2.010 0.565 1.00 96.56 117 SER A N 1
ATOM 888 C CA . SER A 1 117 ? 4.722 1.641 1.209 1.00 96.56 117 SER A CA 1
ATOM 889 C C . SER A 1 117 ? 4.901 0.462 2.174 1.00 96.56 117 SER A C 1
ATOM 891 O O . SER A 1 117 ? 4.380 0.534 3.281 1.00 96.56 117 SER A O 1
ATOM 893 N N . LEU A 1 118 ? 5.677 -0.576 1.827 1.00 95.69 118 LEU A N 1
ATOM 894 C CA . LEU A 1 118 ? 5.996 -1.694 2.733 1.00 95.69 118 LEU A CA 1
ATOM 895 C C . LEU A 1 118 ? 6.671 -1.218 4.018 1.00 95.69 118 LEU A C 1
ATOM 897 O O . LEU A 1 118 ? 6.268 -1.633 5.102 1.00 95.69 118 LEU A O 1
ATOM 901 N N . ALA A 1 119 ? 7.667 -0.338 3.909 1.00 96.38 119 ALA A N 1
ATOM 902 C CA . ALA A 1 119 ? 8.362 0.212 5.066 1.00 96.38 119 ALA A CA 1
ATOM 903 C C . ALA A 1 119 ? 7.397 0.979 5.982 1.00 96.38 119 ALA A C 1
ATOM 905 O O . ALA A 1 119 ? 7.373 0.741 7.187 1.00 96.38 119 ALA A O 1
ATOM 906 N N . LEU A 1 120 ? 6.547 1.842 5.415 1.00 96.06 120 LEU A N 1
ATOM 907 C CA . LEU A 1 120 ? 5.544 2.589 6.180 1.00 96.06 120 LEU A CA 1
ATOM 908 C C . LEU A 1 120 ? 4.511 1.665 6.838 1.00 96.06 120 LEU A C 1
ATOM 910 O O . LEU A 1 120 ? 4.184 1.849 8.007 1.00 96.06 120 LEU A O 1
ATOM 914 N N . MET A 1 121 ? 4.041 0.640 6.125 1.00 93.81 121 MET A N 1
ATOM 915 C CA . MET A 1 121 ? 3.119 -0.359 6.670 1.00 93.81 121 MET A CA 1
ATOM 916 C C . MET A 1 121 ? 3.752 -1.168 7.809 1.00 93.81 121 MET A C 1
ATOM 918 O O . MET A 1 121 ? 3.089 -1.422 8.812 1.00 93.81 121 MET A O 1
ATOM 922 N N . ALA A 1 122 ? 5.026 -1.551 7.682 1.00 92.12 122 ALA A N 1
ATOM 923 C CA . ALA A 1 122 ? 5.760 -2.266 8.723 1.00 92.12 122 ALA A CA 1
ATOM 924 C C . ALA A 1 122 ? 5.944 -1.404 9.981 1.00 92.12 122 ALA A C 1
ATOM 926 O O . ALA A 1 122 ? 5.703 -1.878 11.089 1.00 92.12 122 ALA A O 1
ATOM 927 N N . VAL A 1 123 ? 6.288 -0.120 9.818 1.00 92.69 123 VAL A N 1
ATOM 928 C CA . VAL A 1 123 ? 6.348 0.838 10.935 1.00 92.69 123 VAL A CA 1
ATOM 929 C C . VAL A 1 123 ? 4.969 1.003 11.575 1.00 92.69 123 V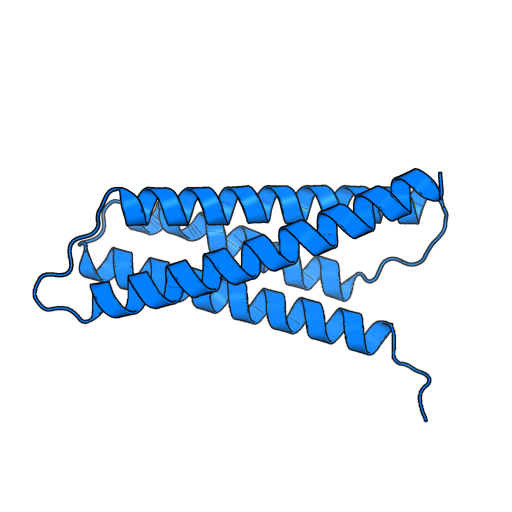AL A C 1
ATOM 931 O O . VAL A 1 123 ? 4.851 0.946 12.796 1.00 92.69 123 VAL A O 1
ATOM 934 N N . GLY A 1 124 ? 3.911 1.143 10.773 1.00 90.00 124 GLY A N 1
ATOM 935 C CA . GLY A 1 124 ? 2.537 1.222 11.268 1.00 90.00 124 GLY A CA 1
ATOM 936 C C . GLY A 1 124 ? 2.124 -0.010 12.082 1.00 90.00 124 GLY A C 1
ATOM 937 O O . GLY A 1 124 ? 1.451 0.142 13.103 1.00 90.00 124 GLY A O 1
ATOM 938 N N . LEU A 1 125 ? 2.544 -1.211 11.668 1.00 88.56 125 LEU A N 1
ATOM 939 C CA . LEU A 1 125 ? 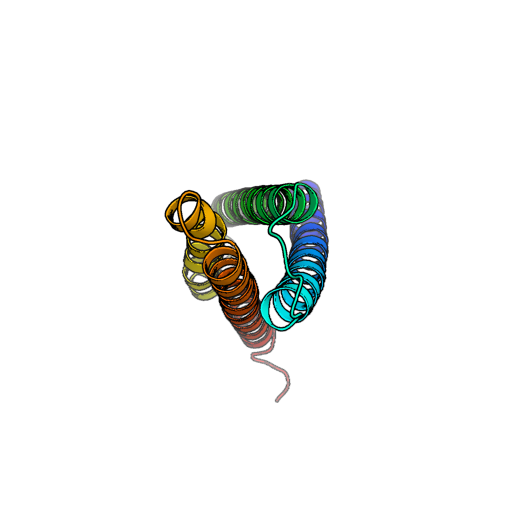2.310 -2.459 12.400 1.00 88.56 125 LEU A CA 1
ATOM 940 C C . LEU A 1 125 ? 3.068 -2.482 13.732 1.00 88.56 125 LEU A C 1
ATOM 942 O O . LEU A 1 125 ? 2.452 -2.729 14.764 1.00 88.56 125 LEU A O 1
ATOM 946 N N . ALA A 1 126 ? 4.361 -2.152 13.721 1.00 87.75 126 ALA A N 1
ATOM 947 C CA . ALA A 1 126 ? 5.188 -2.117 14.927 1.00 87.75 126 ALA A CA 1
ATOM 948 C C . ALA A 1 126 ? 4.668 -1.104 15.960 1.00 87.75 126 ALA A C 1
ATOM 950 O O . ALA A 1 126 ? 4.655 -1.385 17.155 1.00 87.75 126 ALA A O 1
ATOM 951 N N . VAL A 1 127 ? 4.188 0.057 15.503 1.00 85.44 127 VAL A N 1
ATOM 952 C CA . VAL A 1 127 ? 3.576 1.073 16.369 1.00 85.44 127 VAL A CA 1
ATOM 953 C C . VAL A 1 127 ? 2.280 0.563 16.993 1.00 85.44 127 VAL A C 1
ATOM 955 O O . VAL A 1 127 ? 2.062 0.784 18.180 1.00 85.44 127 VAL A O 1
ATOM 958 N N . ILE A 1 128 ? 1.437 -0.156 16.243 1.00 79.19 128 ILE A N 1
ATOM 959 C CA . ILE A 1 128 ? 0.271 -0.829 16.833 1.00 79.19 128 ILE A CA 1
ATOM 960 C C . ILE A 1 128 ? 0.716 -1.855 17.878 1.00 79.19 128 ILE A C 1
ATOM 962 O O . ILE A 1 128 ? 0.220 -1.816 18.996 1.00 79.19 128 ILE A O 1
ATOM 966 N N . GLU A 1 129 ? 1.655 -2.745 17.560 1.00 71.06 129 GLU A N 1
ATOM 967 C CA . GLU A 1 129 ? 2.084 -3.802 18.486 1.00 71.06 129 GLU A CA 1
ATOM 968 C C . GLU A 1 129 ? 2.670 -3.231 19.782 1.00 71.06 129 GLU A C 1
ATOM 970 O O . GLU A 1 129 ? 2.323 -3.693 20.866 1.00 71.06 129 GLU A O 1
ATOM 975 N N . GLN A 1 130 ? 3.470 -2.165 19.701 1.00 60.56 130 GLN A N 1
ATOM 976 C CA . GLN A 1 130 ? 3.979 -1.453 20.878 1.00 60.56 130 GLN A CA 1
ATOM 977 C C . GLN A 1 130 ? 2.863 -0.827 21.727 1.00 60.56 130 GLN A C 1
ATOM 979 O O . GLN A 1 130 ? 2.955 -0.845 22.952 1.00 60.56 130 GLN A O 1
ATOM 984 N N . LEU A 1 131 ? 1.801 -0.306 21.102 1.00 57.41 131 LEU A N 1
ATOM 985 C CA . LEU A 1 131 ? 0.647 0.265 21.807 1.00 57.41 131 LEU A CA 1
ATOM 986 C C . LEU A 1 131 ? -0.237 -0.800 22.476 1.00 57.41 131 LEU A C 1
ATOM 988 O O . LEU A 1 131 ? -0.909 -0.487 23.456 1.00 57.41 131 LEU A O 1
ATOM 992 N N . TYR A 1 132 ? -0.221 -2.046 21.990 1.00 57.28 132 TYR A N 1
ATOM 993 C CA . TYR A 1 132 ? -0.917 -3.181 22.614 1.00 57.28 132 TYR A CA 1
ATOM 994 C C . TYR A 1 132 ? -0.055 -3.952 23.633 1.00 57.28 132 TYR A C 1
ATOM 996 O O . TYR A 1 132 ? -0.608 -4.675 24.459 1.00 57.28 132 TYR A O 1
ATOM 1004 N N . LEU A 1 133 ? 1.273 -3.775 23.628 1.00 53.84 133 LEU A N 1
ATOM 1005 C CA . LEU A 1 133 ? 2.225 -4.414 24.550 1.00 53.84 133 LEU A CA 1
ATOM 1006 C C . LEU A 1 133 ? 2.815 -3.527 25.681 1.00 53.84 133 LEU A C 1
ATOM 1008 O O . LEU A 1 133 ? 3.911 -3.845 26.151 1.00 53.84 133 LEU A O 1
ATOM 1012 N N . PRO A 1 134 ? 2.175 -2.464 26.215 1.00 46.78 134 PRO A N 1
ATOM 1013 C CA . PRO A 1 134 ? 2.742 -1.711 27.336 1.00 46.78 134 PRO A CA 1
ATOM 1014 C C . PRO A 1 134 ? 2.473 -2.400 28.694 1.00 46.78 134 PRO A C 1
ATOM 1016 O O . PRO A 1 134 ? 2.036 -1.748 29.638 1.00 46.78 134 PRO A O 1
ATOM 1019 N N . GLY A 1 135 ? 2.691 -3.720 28.804 1.00 51.59 135 GLY A N 1
ATOM 1020 C CA . GLY A 1 135 ? 2.360 -4.473 30.026 1.00 51.59 135 GLY A CA 1
ATOM 1021 C C . GLY A 1 135 ? 2.901 -5.902 30.179 1.00 51.59 135 GLY A C 1
ATOM 1022 O O . GLY A 1 135 ? 2.410 -6.623 31.039 1.00 51.59 135 GLY A O 1
ATOM 1023 N N . SER A 1 136 ? 3.886 -6.349 29.388 1.00 46.75 136 SER A N 1
ATOM 1024 C CA . SER A 1 136 ? 4.537 -7.662 29.595 1.00 46.75 136 SER A CA 1
ATOM 1025 C C . SER A 1 136 ? 5.921 -7.572 30.259 1.00 46.75 136 SER A C 1
ATOM 1027 O O . SER A 1 136 ? 6.805 -8.377 29.955 1.00 46.75 136 SER A O 1
ATOM 1029 N N . ARG A 1 137 ? 6.125 -6.587 31.140 1.00 41.78 137 ARG A N 1
ATOM 1030 C CA . ARG A 1 137 ? 7.200 -6.556 32.143 1.00 41.78 137 ARG A CA 1
ATOM 1031 C C . ARG A 1 137 ? 6.674 -5.954 33.432 1.00 41.78 137 ARG A C 1
ATOM 1033 O O . ARG A 1 137 ? 5.998 -4.909 33.323 1.00 41.78 137 ARG A O 1
#

pLDDT: mean 91.51, std 10.78, range [41.78, 98.12]

Sequence (137 aa):
MAEVLNTLTFMHSLIRWISLSLALVGAARSFVSAFSVSGRYTRLDVGLGNAFAGVLDLQALAGLLLVIGAALTQQSVPWPHVIIMLPAVAVAHLNRRFRNAPDRRRQLAQLGIYLGSLALMAVGLAVIEQLYLPGSR

Solvent-accessible surface area (backbone atoms only — not comparable to full-atom values): 7219 Å² total; per-residue (Å²): 109,68,68,58,53,52,51,46,51,52,50,34,53,51,39,46,54,52,38,52,51,44,29,51,54,47,24,54,50,22,48,56,36,49,75,39,98,82,36,69,74,47,71,66,60,53,49,50,50,52,50,40,35,52,42,38,51,52,33,51,51,39,47,51,53,49,49,53,52,25,59,79,68,74,44,88,69,68,57,70,35,55,62,40,42,52,57,26,46,56,41,44,59,52,57,68,80,38,73,87,48,58,43,50,59,34,26,49,50,48,23,50,29,26,52,51,25,49,52,30,49,51,51,26,49,52,52,47,51,54,72,76,53,83,71,88,120